Protein AF-A0A258CB83-F1 (afdb_monomer)

Secondary structure (DSSP, 8-state):
-HHHHHHHHHHHHHHHHHHHHH-GGGSS------HHHHHHHHHHHHHHHHHHTT--GGGGEEE----GGGHHHHHHHHHTTSPPPPTT-----EEEEE-TTSBHHHHHHHHHHHTT-------SEEEB--S-EEEEE-HHHHHHHHHHHHGGGSSS-------GGGT-

Nearest PDB structures (foldseek):
  1b3q-assembly1_A  TM=2.702E-01  e=8.745E+00  Thermotoga maritima

Mean predicted aligned error: 13.79 Å

Radius of gyration: 33.79 Å; Cα contacts (8 Å, |Δi|>4): 169; chains: 1; bounding box: 60×42×102 Å

Structure (mmCIF, N/CA/C/O backbone):
data_AF-A0A258CB83-F1
#
_entry.id   AF-A0A258CB83-F1
#
loop_
_atom_site.group_PDB
_atom_site.id
_atom_site.type_symbol
_atom_site.label_atom_id
_atom_site.label_alt_id
_atom_site.label_comp_id
_atom_site.label_asym_id
_atom_site.label_entity_id
_atom_site.label_seq_id
_atom_site.pdbx_PDB_ins_code
_atom_site.Cartn_x
_atom_site.Cartn_y
_atom_site.Cartn_z
_atom_site.occupancy
_atom_site.B_iso_or_equiv
_atom_site.auth_seq_id
_atom_site.auth_comp_id
_atom_site.auth_asym_id
_atom_site.auth_atom_id
_atom_site.pdbx_PDB_model_num
ATOM 1 N N . MET A 1 1 ? -46.824 24.868 84.205 1.00 59.56 1 MET A N 1
ATOM 2 C CA . MET A 1 1 ? -46.076 25.386 83.031 1.00 59.56 1 MET A CA 1
ATOM 3 C C . MET A 1 1 ? -44.977 24.447 82.521 1.00 59.56 1 MET A C 1
ATOM 5 O O . MET A 1 1 ? -44.970 24.178 81.330 1.00 59.56 1 MET A O 1
ATOM 9 N N . LYS A 1 2 ? -44.091 23.892 83.370 1.00 64.94 2 LYS A N 1
ATOM 10 C CA . LYS A 1 2 ? -42.977 23.014 82.927 1.00 64.94 2 LYS A CA 1
ATOM 11 C C . LYS A 1 2 ? -43.407 21.705 82.233 1.00 64.94 2 LYS A C 1
ATOM 13 O O . LYS A 1 2 ? -42.814 21.328 81.232 1.00 64.94 2 LYS A O 1
ATOM 18 N N . ILE A 1 3 ? -44.464 21.052 82.722 1.00 71.31 3 ILE A N 1
ATOM 19 C CA . ILE A 1 3 ? -44.957 19.771 82.172 1.00 71.31 3 ILE A CA 1
ATOM 20 C C . ILE A 1 3 ? -45.527 19.952 80.758 1.00 71.31 3 ILE A C 1
ATOM 22 O O . ILE A 1 3 ? -45.234 19.166 79.867 1.00 71.31 3 ILE A O 1
ATOM 26 N N . PHE A 1 4 ? -46.274 21.036 80.536 1.00 73.75 4 PHE A N 1
ATOM 27 C CA . PHE A 1 4 ? -46.854 21.354 79.229 1.00 73.75 4 PHE A CA 1
ATOM 28 C C . PHE A 1 4 ? -45.767 21.650 78.185 1.00 73.75 4 PHE A C 1
ATOM 30 O O . PHE A 1 4 ? -45.850 21.199 77.048 1.00 73.75 4 PHE A O 1
ATOM 37 N N . PHE A 1 5 ? -44.703 22.341 78.603 1.00 75.25 5 PHE A N 1
ATOM 38 C CA . PHE A 1 5 ? -43.550 22.626 77.751 1.00 75.25 5 PHE A CA 1
ATOM 39 C C . PHE A 1 5 ? -42.780 21.349 77.377 1.00 75.25 5 PHE A C 1
ATOM 41 O O . PHE A 1 5 ? -42.402 21.178 76.224 1.00 75.25 5 PHE A O 1
ATOM 48 N N . SER A 1 6 ? -42.613 20.415 78.322 1.00 76.81 6 SER A N 1
ATOM 49 C CA . SER A 1 6 ? -41.973 19.117 78.061 1.00 76.81 6 SER A CA 1
ATOM 50 C C . SER A 1 6 ? -42.782 18.241 77.100 1.00 76.81 6 SER A C 1
ATOM 52 O O . SER A 1 6 ? -42.200 17.541 76.276 1.00 76.81 6 SER A O 1
ATOM 54 N N . LEU A 1 7 ? -44.114 18.282 77.190 1.00 82.12 7 LEU A N 1
ATOM 55 C CA . LEU A 1 7 ? -45.008 17.531 76.305 1.00 82.12 7 LEU A CA 1
ATOM 56 C C . LEU A 1 7 ? -44.981 18.093 74.878 1.00 82.12 7 LEU A C 1
ATOM 58 O O . LEU A 1 7 ? -44.902 17.332 73.917 1.00 82.12 7 LEU A O 1
ATOM 62 N N . LEU A 1 8 ? -44.955 19.422 74.745 1.00 84.62 8 LEU A N 1
ATOM 63 C CA . LEU A 1 8 ? -44.814 20.102 73.457 1.00 84.62 8 LEU A CA 1
ATOM 64 C C . LEU A 1 8 ? -43.489 19.741 72.763 1.00 84.62 8 LEU A C 1
ATOM 66 O O . LEU A 1 8 ? -43.471 19.453 71.569 1.00 84.62 8 LEU A O 1
ATOM 70 N N . LEU A 1 9 ? -42.387 19.712 73.519 1.00 84.56 9 LEU A N 1
ATOM 71 C CA . LEU A 1 9 ? -41.052 19.388 73.007 1.00 84.56 9 LEU A CA 1
ATOM 72 C C . LEU A 1 9 ? -40.964 17.935 72.516 1.00 84.56 9 LEU A C 1
ATOM 74 O O . LEU A 1 9 ? -40.347 17.661 71.488 1.00 84.56 9 LEU A O 1
ATOM 78 N N . LEU A 1 10 ? -41.637 17.015 73.211 1.00 86.44 10 LEU A N 1
ATOM 79 C CA . LEU A 1 10 ? -41.679 15.601 72.844 1.00 86.44 10 LEU A CA 1
ATOM 80 C C . LEU A 1 10 ? -42.506 15.358 71.573 1.00 86.44 10 LEU A C 1
ATOM 82 O O . LEU A 1 10 ? -42.081 14.605 70.698 1.00 86.44 10 LEU A O 1
ATOM 86 N N . VAL A 1 11 ? -43.641 16.048 71.424 1.00 87.56 11 VAL A N 1
ATOM 87 C CA . VAL A 1 11 ? -44.440 16.011 70.186 1.00 87.56 11 VAL A CA 1
ATOM 88 C C . VAL A 1 11 ? -43.654 16.597 69.012 1.00 87.56 11 VAL A C 1
ATOM 90 O O . VAL A 1 11 ? -43.661 16.021 67.924 1.00 87.56 11 VAL A O 1
ATOM 93 N N . LEU A 1 12 ? -42.926 17.696 69.230 1.00 86.62 12 LEU A N 1
ATOM 94 C CA . LEU A 1 12 ? -42.094 18.309 68.197 1.00 86.62 12 LEU A CA 1
ATOM 95 C C . LEU A 1 12 ? -40.971 17.364 67.744 1.00 86.62 12 LEU A C 1
ATOM 97 O O . LEU A 1 12 ? -40.758 17.203 66.547 1.00 86.62 12 LEU A O 1
ATOM 101 N N . ALA A 1 13 ? -40.296 16.698 68.686 1.00 85.00 13 ALA A N 1
ATOM 102 C CA . ALA A 1 13 ? -39.232 15.742 68.388 1.00 85.00 13 ALA A CA 1
ATOM 103 C C . ALA A 1 13 ? -39.746 14.519 67.607 1.00 85.00 13 ALA A C 1
ATOM 105 O O . ALA A 1 13 ? -39.105 14.090 66.647 1.00 85.00 13 ALA A O 1
ATOM 106 N N . LEU A 1 14 ? -40.923 13.994 67.965 1.00 87.00 14 LEU A N 1
ATOM 107 C CA . LEU A 1 14 ? -41.560 12.893 67.238 1.00 87.00 14 LEU A CA 1
ATOM 108 C C . LEU A 1 14 ? -41.982 13.300 65.823 1.00 87.00 14 LEU A C 1
ATOM 110 O O . LEU A 1 14 ? -41.760 12.542 64.880 1.00 87.00 14 LEU A O 1
ATOM 114 N N . ALA A 1 15 ? -42.536 14.503 65.652 1.00 85.31 15 ALA A N 1
ATOM 115 C CA . ALA A 1 15 ? -42.899 15.026 64.337 1.00 85.31 15 ALA A CA 1
ATOM 116 C C . ALA A 1 15 ? -41.665 15.210 63.439 1.00 85.31 15 ALA A C 1
ATOM 118 O O . ALA A 1 15 ? -41.701 14.865 62.259 1.00 85.31 15 ALA A O 1
ATOM 119 N N . LEU A 1 16 ? -40.556 15.694 64.004 1.00 82.69 16 LEU A N 1
ATOM 120 C CA . LEU A 1 16 ? -39.287 15.865 63.296 1.00 82.69 16 LEU A CA 1
ATOM 121 C C . LEU A 1 16 ? -38.665 14.513 62.915 1.00 82.69 16 LEU A C 1
ATOM 123 O O . LEU A 1 16 ? -38.226 14.339 61.780 1.00 82.69 16 LEU A O 1
ATOM 127 N N . GLY A 1 17 ? -38.698 13.534 63.823 1.00 82.88 17 GLY A N 1
ATOM 128 C CA . GLY A 1 17 ? -38.251 12.166 63.548 1.00 82.88 17 GLY A CA 1
ATOM 129 C C . GLY A 1 17 ? -39.071 11.489 62.447 1.00 82.88 17 GLY A C 1
ATOM 130 O O . GLY A 1 17 ? -38.505 10.907 61.522 1.00 82.88 17 GLY A O 1
ATOM 131 N N . TYR A 1 18 ? -40.399 11.631 62.489 1.00 84.12 18 TYR A N 1
ATOM 132 C CA . TYR A 1 18 ? -41.289 11.133 61.439 1.00 84.12 18 TYR A CA 1
ATOM 133 C C . TYR A 1 18 ? -41.024 11.823 60.093 1.00 84.12 18 TYR A C 1
ATOM 135 O O . TYR A 1 18 ? -40.944 11.167 59.056 1.00 84.12 18 TYR A O 1
ATOM 143 N N . PHE A 1 19 ? -40.815 13.140 60.102 1.00 80.44 19 PHE A N 1
ATOM 144 C CA . PHE A 1 19 ? -40.511 13.910 58.898 1.00 80.44 19 PHE A CA 1
ATOM 145 C C . PHE A 1 19 ? -39.191 13.476 58.239 1.00 80.44 19 PHE A C 1
ATOM 147 O O . PHE A 1 19 ? -39.138 13.337 57.016 1.00 80.44 19 PHE A O 1
ATOM 154 N N . LEU A 1 20 ? -38.152 13.193 59.033 1.00 76.62 20 LEU A N 1
ATOM 155 C CA . LEU A 1 20 ? -36.866 12.690 58.536 1.00 76.62 20 LEU A CA 1
ATOM 156 C C . LEU A 1 20 ? -36.961 11.268 57.961 1.00 76.62 20 LEU A C 1
ATOM 158 O O . LEU A 1 20 ? -36.306 10.979 56.961 1.00 76.62 20 LEU A O 1
ATOM 162 N N . LEU A 1 21 ? -37.801 10.404 58.539 1.00 75.69 21 LEU A N 1
ATOM 163 C CA . LEU A 1 21 ? -38.053 9.050 58.027 1.00 75.69 21 LEU A CA 1
ATOM 164 C C . LEU A 1 21 ? -38.830 9.049 56.702 1.00 75.69 21 LEU A C 1
ATOM 166 O O . LEU A 1 21 ? -38.554 8.227 55.833 1.00 75.69 21 LEU A O 1
ATOM 170 N N . VAL A 1 22 ? -39.781 9.971 56.529 1.00 78.88 22 VAL A N 1
ATOM 171 C CA . VAL A 1 22 ? -40.613 10.054 55.313 1.00 78.88 22 VAL A CA 1
ATOM 172 C C . VAL A 1 22 ? -39.900 10.791 54.173 1.00 78.88 22 VAL A C 1
ATOM 174 O O . VAL A 1 22 ? -40.156 10.509 53.002 1.00 78.88 22 VAL A O 1
ATOM 177 N N . LYS A 1 23 ? -38.994 11.728 54.480 1.00 68.44 23 LYS A N 1
ATOM 178 C CA . LYS A 1 23 ? -38.239 12.503 53.479 1.00 68.44 23 LYS A CA 1
ATOM 179 C C . LYS A 1 23 ? -36.729 12.499 53.762 1.00 68.44 23 LYS A C 1
ATOM 181 O O . LYS A 1 23 ? -36.154 13.562 54.011 1.00 68.44 23 LYS A O 1
ATOM 186 N N . PRO A 1 24 ? -36.049 11.344 53.636 1.00 64.50 24 PRO A N 1
ATOM 187 C CA . PRO A 1 24 ? -34.604 11.250 53.867 1.00 64.50 24 PRO A CA 1
ATOM 188 C C . PRO A 1 24 ? -33.781 12.109 52.887 1.00 64.50 24 PRO A C 1
ATOM 190 O O . PRO A 1 24 ? -32.664 12.514 53.198 1.00 64.50 24 PRO A O 1
ATOM 193 N N . GLY A 1 25 ? -34.342 12.443 51.718 1.00 58.38 25 GLY A N 1
ATOM 194 C CA . GLY A 1 25 ? -33.692 13.268 50.694 1.00 58.38 25 GLY A CA 1
ATOM 195 C C . GLY A 1 25 ? -33.613 14.771 50.994 1.00 58.38 25 GLY A C 1
ATOM 196 O O . GLY A 1 25 ? -32.990 15.486 50.223 1.00 58.38 25 GLY A O 1
ATOM 197 N N . PHE A 1 26 ? -34.213 15.277 52.081 1.00 65.56 26 PHE A N 1
ATOM 198 C CA . PHE A 1 26 ? -34.110 16.704 52.439 1.00 65.56 26 PHE A CA 1
ATOM 199 C C . PHE A 1 26 ? -32.720 17.088 52.979 1.00 65.56 26 PHE A C 1
ATOM 201 O O . PHE A 1 26 ? -32.293 18.227 52.821 1.00 65.56 26 PHE A O 1
ATOM 208 N N . LEU A 1 27 ? -32.003 16.142 53.599 1.00 60.53 27 LEU A N 1
ATOM 209 C CA . LEU A 1 27 ? -30.660 16.377 54.152 1.00 60.53 27 LEU A CA 1
ATOM 210 C C . LEU A 1 27 ? -29.533 16.142 53.140 1.00 60.53 27 LEU A C 1
ATOM 212 O O . LEU A 1 27 ? -28.403 16.571 53.362 1.00 60.53 27 LEU A O 1
ATOM 216 N N . LEU A 1 28 ? -29.828 15.468 52.029 1.00 61.47 28 LEU A N 1
ATOM 217 C CA . LEU A 1 28 ? -28.864 15.207 50.973 1.00 61.47 28 LEU A CA 1
ATOM 218 C C . LEU A 1 28 ? -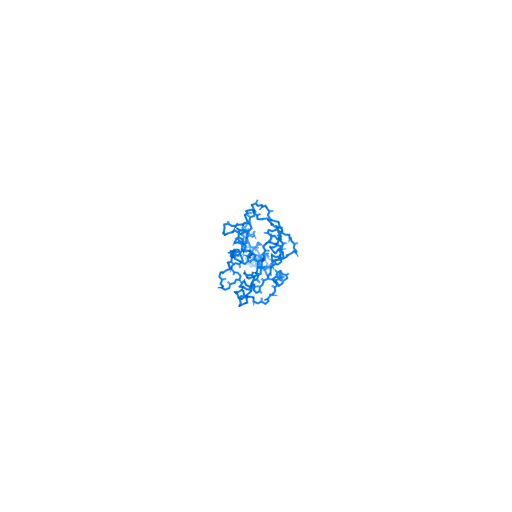29.027 16.285 49.907 1.00 61.47 28 LEU A C 1
ATOM 220 O O . LEU A 1 28 ? -29.897 16.195 49.044 1.00 61.47 28 LEU A O 1
ATOM 224 N N . ASN A 1 29 ? -28.176 17.312 49.972 1.00 54.84 29 ASN A N 1
ATOM 225 C CA . ASN A 1 29 ? -27.924 18.182 48.829 1.00 54.84 29 ASN A CA 1
ATOM 226 C C . ASN A 1 29 ? -27.536 17.277 47.658 1.00 54.84 29 ASN A C 1
ATOM 228 O O . ASN A 1 29 ? -26.435 16.729 47.626 1.00 54.84 29 ASN A O 1
ATOM 232 N N . THR A 1 30 ? -28.453 17.079 46.718 1.00 58.31 30 THR A N 1
ATOM 233 C CA . THR A 1 30 ? -28.136 16.451 45.443 1.00 58.31 30 THR A CA 1
ATOM 234 C C . THR A 1 30 ? -27.109 17.354 44.779 1.00 58.31 30 THR A C 1
ATOM 236 O O . THR A 1 30 ? -27.458 18.460 44.355 1.00 58.31 30 THR A O 1
ATOM 239 N N . GLU A 1 31 ? -25.841 16.934 44.765 1.00 59.22 31 GLU A N 1
ATOM 240 C CA . GLU A 1 31 ? -24.792 17.619 44.018 1.00 59.22 31 GLU A CA 1
ATOM 241 C C . GLU A 1 31 ? -25.335 17.918 42.625 1.00 59.22 31 GLU A C 1
ATOM 243 O O . GLU A 1 31 ? -25.764 17.028 41.887 1.00 59.22 31 GLU A O 1
ATOM 248 N N . LYS A 1 32 ? -25.401 19.209 42.307 1.00 58.62 32 LYS A N 1
ATOM 249 C CA . LYS A 1 32 ? -25.896 19.698 41.031 1.00 58.62 32 LYS A CA 1
ATOM 250 C C . LYS A 1 32 ? -24.890 19.235 39.983 1.00 58.62 32 LYS A C 1
ATOM 252 O O . LYS A 1 32 ? -23.854 19.870 39.800 1.00 58.62 32 LYS A O 1
ATOM 257 N N . SER A 1 33 ? -25.152 18.079 39.378 1.00 62.41 33 SER A N 1
ATOM 258 C CA . SER A 1 33 ? -24.221 17.467 38.439 1.00 62.41 33 SER A CA 1
ATOM 259 C C . SER A 1 33 ? -23.959 18.460 37.306 1.00 62.41 33 SER A C 1
ATOM 261 O O . SER A 1 33 ? -24.890 19.013 36.713 1.00 62.41 33 SER A O 1
ATOM 263 N N . ASN A 1 34 ? -22.684 18.783 37.089 1.00 77.75 34 ASN A N 1
ATOM 264 C CA . ASN A 1 34 ? -22.283 19.740 36.070 1.00 77.75 34 ASN A CA 1
ATOM 265 C C . ASN A 1 34 ? -22.688 19.177 34.693 1.00 77.75 34 ASN A C 1
ATOM 267 O O . ASN A 1 34 ? -22.256 18.067 34.371 1.00 77.75 34 ASN A O 1
ATOM 271 N N . PRO A 1 35 ? -23.434 19.924 33.854 1.00 80.75 35 PRO A N 1
ATOM 272 C CA . PRO A 1 35 ? -23.810 19.480 32.510 1.00 80.75 35 PRO 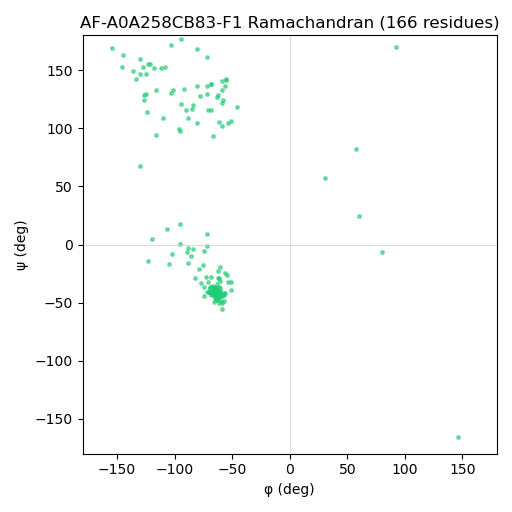A CA 1
ATOM 273 C C . PRO A 1 35 ? -22.623 18.982 31.672 1.00 80.75 35 PRO A C 1
ATOM 275 O O . PRO A 1 35 ? -22.765 18.047 30.886 1.00 80.75 35 PRO A O 1
ATOM 278 N N . ALA A 1 36 ? -21.430 19.557 31.870 1.00 76.00 36 ALA A N 1
ATOM 279 C CA . ALA A 1 36 ? -20.206 19.111 31.208 1.00 76.00 36 ALA A CA 1
ATOM 280 C C . ALA A 1 36 ? -19.723 17.736 31.709 1.00 76.00 36 ALA A C 1
ATOM 282 O O . ALA A 1 36 ? -19.324 16.893 30.907 1.00 76.00 36 ALA A O 1
ATOM 283 N N . ALA A 1 37 ? -19.794 17.483 33.021 1.00 81.00 37 ALA A N 1
ATOM 284 C CA . ALA A 1 37 ? -19.416 16.200 33.615 1.00 81.00 37 ALA A CA 1
ATOM 285 C C . ALA A 1 37 ? -20.402 15.091 33.226 1.00 81.00 37 ALA A C 1
ATOM 287 O O . ALA A 1 37 ? -19.995 13.960 32.950 1.00 81.00 37 ALA A O 1
ATOM 288 N N . GLU A 1 38 ? -21.689 15.423 33.140 1.00 83.06 38 GLU A N 1
ATOM 289 C CA . GLU A 1 38 ? -22.719 14.498 32.679 1.00 83.06 38 GLU A CA 1
ATOM 290 C C . GLU A 1 38 ? -22.556 14.178 31.185 1.00 83.06 38 GLU A C 1
ATOM 292 O O . GLU A 1 38 ? -22.593 13.009 30.799 1.00 83.06 38 GLU A O 1
ATOM 297 N N . GLY A 1 39 ? -22.276 15.184 30.349 1.00 82.12 39 GLY A N 1
ATOM 298 C CA . GLY A 1 39 ? -21.961 14.992 28.931 1.00 82.12 39 GLY A CA 1
ATOM 299 C C . GLY A 1 39 ? -20.729 14.110 28.709 1.00 82.12 39 GLY A C 1
ATOM 300 O O . GLY A 1 39 ? -20.771 13.180 27.904 1.00 82.12 39 GLY A O 1
ATOM 301 N N . PHE A 1 40 ? -19.658 14.337 29.472 1.00 83.81 40 PHE A N 1
ATOM 302 C CA . PHE A 1 40 ? -18.434 13.537 29.396 1.00 83.81 40 PHE A CA 1
ATOM 303 C C . PHE A 1 40 ? -18.645 12.098 29.883 1.00 83.81 40 PHE A C 1
ATOM 305 O O . PHE A 1 40 ? -18.188 11.151 29.244 1.00 83.81 40 PHE A O 1
ATOM 312 N N . SER A 1 41 ? -19.397 11.917 30.971 1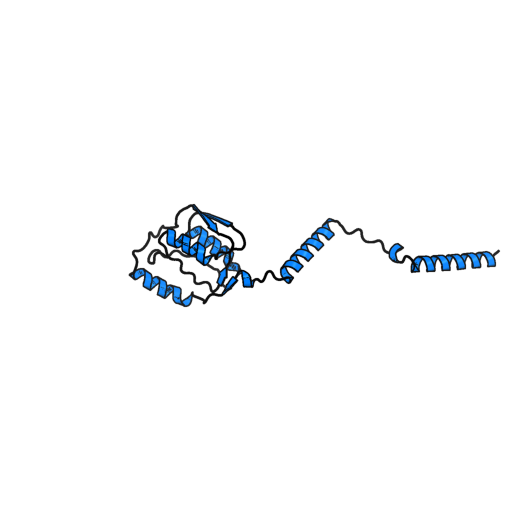.00 86.38 41 SER A N 1
ATOM 313 C CA . SER A 1 41 ? -19.735 10.591 31.502 1.00 86.38 41 SER A CA 1
ATOM 314 C C . SER A 1 41 ? -20.606 9.800 30.527 1.00 86.38 41 SER A C 1
ATOM 316 O O . SER A 1 41 ? -20.358 8.615 30.316 1.00 86.38 41 SER A O 1
ATOM 318 N N . ARG A 1 42 ? -21.578 10.457 29.876 1.00 84.38 42 ARG A N 1
ATOM 319 C CA . ARG A 1 42 ? -22.395 9.861 28.806 1.00 84.38 42 ARG A CA 1
ATOM 320 C C . ARG A 1 42 ? -21.562 9.512 27.576 1.00 84.38 42 ARG A C 1
ATOM 322 O O . ARG A 1 42 ? -21.757 8.456 26.985 1.00 84.38 42 ARG A O 1
ATOM 329 N N . PHE A 1 43 ? -20.622 10.369 27.187 1.00 84.62 43 PHE A N 1
ATOM 330 C CA . PHE A 1 43 ? -19.707 10.071 26.087 1.00 84.62 43 PHE A CA 1
ATOM 331 C C . PHE A 1 43 ? -18.853 8.834 26.396 1.00 84.62 43 PHE A C 1
ATOM 333 O O . PHE A 1 43 ? -18.820 7.901 25.595 1.00 84.62 43 PHE A O 1
ATOM 340 N N . TYR A 1 44 ? -18.221 8.783 27.573 1.00 83.00 44 TYR A N 1
ATOM 341 C CA . TYR A 1 44 ? -17.390 7.649 27.979 1.00 83.00 44 TYR A CA 1
ATOM 342 C C . TYR A 1 44 ? -18.189 6.363 28.163 1.00 83.00 44 TYR A C 1
ATOM 344 O O . TYR A 1 44 ? -17.697 5.298 27.795 1.00 83.00 44 TYR A O 1
ATOM 352 N N . SER A 1 45 ? -19.409 6.429 28.702 1.00 79.50 45 SER A N 1
ATOM 353 C CA . SER A 1 45 ? -20.267 5.251 28.827 1.00 79.50 45 SER A CA 1
ATOM 354 C C . SER A 1 45 ? -20.684 4.730 27.456 1.00 79.50 45 SER A C 1
ATOM 356 O O . SER A 1 45 ? -20.568 3.534 27.213 1.00 79.50 45 SER A O 1
ATOM 358 N N . ASN A 1 46 ? -21.059 5.606 26.523 1.00 78.50 46 ASN A N 1
ATOM 359 C CA . ASN A 1 46 ? -21.406 5.220 25.156 1.00 78.50 46 ASN A CA 1
ATOM 360 C C . ASN A 1 46 ? -20.202 4.662 24.385 1.00 78.50 46 ASN A C 1
ATOM 362 O O . ASN A 1 46 ? -20.333 3.641 23.717 1.00 78.50 46 ASN A O 1
ATOM 366 N N . PHE A 1 47 ? -19.023 5.279 24.510 1.00 78.06 47 PHE A N 1
ATOM 367 C CA . PHE A 1 47 ? -17.782 4.786 23.907 1.00 78.06 47 PHE A CA 1
ATOM 368 C C . PHE A 1 47 ? -17.359 3.437 24.498 1.00 78.06 47 PHE A C 1
ATOM 370 O O . PHE A 1 47 ? -17.041 2.498 23.775 1.00 78.06 47 PHE A O 1
ATOM 377 N N . ARG A 1 48 ? -17.393 3.297 25.826 1.00 77.69 48 ARG A N 1
ATOM 378 C CA . ARG A 1 48 ? -17.086 2.028 26.489 1.00 77.69 48 ARG A CA 1
ATOM 379 C C . ARG A 1 48 ? -18.087 0.952 26.092 1.00 77.69 48 ARG A C 1
ATOM 381 O O . ARG A 1 48 ? -17.677 -0.165 25.805 1.00 77.69 48 ARG A O 1
ATOM 388 N N . ASN A 1 49 ? -19.373 1.282 26.034 1.00 67.56 49 ASN A N 1
ATOM 389 C CA . ASN A 1 49 ? -20.412 0.350 25.620 1.00 67.56 49 ASN A CA 1
ATOM 390 C C . ASN A 1 49 ? -20.272 -0.038 24.147 1.00 67.56 49 ASN A C 1
ATOM 392 O O . ASN A 1 49 ? -20.461 -1.206 23.851 1.00 67.56 49 ASN A O 1
ATOM 396 N N . SER A 1 50 ? -19.874 0.857 23.239 1.00 62.00 50 SER A N 1
ATOM 397 C CA . SER A 1 50 ? -19.640 0.505 21.828 1.00 62.00 50 SER A CA 1
ATOM 398 C C . SER A 1 50 ? -18.389 -0.357 21.624 1.00 62.00 50 SER A C 1
ATOM 400 O O . SER A 1 50 ? -18.367 -1.230 20.756 1.00 62.00 50 SER A O 1
ATOM 402 N N . VAL A 1 51 ? -17.362 -0.169 22.459 1.00 64.06 51 VAL A N 1
ATOM 403 C CA . VAL A 1 51 ? -16.172 -1.032 22.498 1.00 64.06 51 VAL A CA 1
ATOM 404 C C . VAL A 1 51 ? -16.497 -2.405 23.103 1.00 64.06 51 VAL A C 1
ATOM 406 O O . VAL A 1 51 ? -16.035 -3.418 22.582 1.00 64.06 51 VAL A O 1
ATOM 409 N N . LEU A 1 52 ? -17.304 -2.459 24.170 1.00 59.94 52 LEU A N 1
ATOM 410 C CA . LEU A 1 52 ? -17.705 -3.698 24.853 1.00 59.94 52 LEU A CA 1
ATOM 411 C C . LEU A 1 52 ? -18.791 -4.486 24.108 1.00 59.94 52 LEU A C 1
ATOM 413 O O . LEU A 1 52 ? -18.777 -5.710 24.157 1.00 59.94 52 LEU A O 1
ATOM 417 N N . GLN A 1 53 ? -19.703 -3.809 23.403 1.00 57.56 53 GLN A N 1
ATOM 418 C CA . GLN A 1 53 ? -20.714 -4.436 22.540 1.00 57.56 53 GLN A CA 1
ATOM 419 C C . GLN A 1 53 ? -20.114 -5.023 21.265 1.00 57.56 53 GLN A C 1
ATOM 421 O O . GLN A 1 53 ? -20.849 -5.625 20.494 1.00 57.56 53 GLN A O 1
ATOM 426 N N . GLY A 1 54 ? -18.799 -4.880 21.061 1.00 48.62 54 GLY A N 1
ATOM 427 C CA . GLY A 1 54 ? -18.087 -5.568 20.004 1.00 48.62 54 GLY A CA 1
ATOM 428 C C . GLY A 1 54 ? -18.689 -5.250 18.645 1.00 48.62 54 GLY A C 1
ATOM 429 O O . GLY A 1 54 ? -19.393 -6.066 18.061 1.00 48.62 54 GLY A O 1
ATOM 430 N N . THR A 1 55 ? -18.314 -4.112 18.055 1.00 50.88 55 THR A N 1
ATOM 431 C CA . THR A 1 55 ? -18.102 -4.201 16.606 1.00 50.88 55 THR A CA 1
ATOM 432 C C . THR A 1 55 ? -17.025 -5.267 16.446 1.00 50.88 55 THR A C 1
ATOM 434 O O . THR A 1 55 ? -15.874 -5.047 16.826 1.00 50.88 55 THR A O 1
ATOM 437 N N . ASN A 1 56 ? -17.435 -6.479 16.073 1.00 53.34 56 ASN A N 1
ATOM 438 C CA . ASN A 1 56 ? -16.563 -7.636 15.985 1.00 53.34 56 ASN A CA 1
ATOM 439 C C . ASN A 1 56 ? -15.352 -7.226 15.145 1.00 53.34 56 ASN A C 1
ATOM 441 O O . ASN A 1 56 ? -15.458 -7.022 13.937 1.00 53.34 56 ASN A O 1
ATOM 445 N N . ARG A 1 57 ? -14.189 -7.035 15.785 1.00 52.00 57 ARG A N 1
ATOM 446 C CA . ARG A 1 57 ? -12.950 -6.684 15.073 1.00 52.00 57 ARG A CA 1
ATOM 447 C C . ARG A 1 57 ? -12.654 -7.703 13.966 1.00 52.00 57 ARG A C 1
ATOM 449 O O . ARG A 1 57 ? -12.026 -7.336 12.981 1.00 52.00 57 ARG A O 1
ATOM 456 N N . SER A 1 58 ? -13.136 -8.939 14.118 1.00 59.47 58 SER A N 1
ATOM 457 C CA . SER A 1 58 ? -13.059 -10.012 13.126 1.00 59.47 58 SER A CA 1
ATOM 458 C C . SER A 1 58 ? -13.787 -9.717 11.818 1.00 59.47 58 SER A C 1
ATOM 460 O O . SER A 1 58 ? -13.360 -10.218 10.787 1.00 59.47 58 SER A O 1
ATOM 462 N N . ASP A 1 59 ? -14.843 -8.904 11.818 1.00 75.94 59 ASP A N 1
ATOM 463 C CA . ASP A 1 59 ? -15.695 -8.754 10.629 1.00 75.94 59 ASP A CA 1
ATOM 464 C C . ASP A 1 59 ? -15.022 -7.896 9.547 1.00 75.94 59 ASP A C 1
ATOM 466 O O . ASP A 1 59 ? -15.401 -7.944 8.379 1.00 75.94 59 ASP A O 1
ATOM 470 N N . PHE A 1 60 ? -13.993 -7.129 9.926 1.00 86.62 60 PHE A N 1
ATOM 471 C CA . PHE A 1 60 ? -13.273 -6.219 9.031 1.00 86.62 60 PHE A CA 1
ATOM 472 C C . PHE A 1 60 ? -11.785 -6.541 8.889 1.00 86.62 60 PHE A C 1
ATOM 474 O O . PHE A 1 60 ? -11.061 -5.789 8.238 1.00 86.62 60 PHE A O 1
ATOM 481 N N . VAL A 1 61 ? -11.321 -7.634 9.496 1.00 92.88 61 VAL A N 1
ATOM 482 C CA . VAL A 1 61 ? -9.934 -8.094 9.409 1.00 92.88 61 VAL A CA 1
ATOM 483 C C . VAL A 1 61 ? -9.943 -9.521 8.889 1.00 92.88 61 VAL A C 1
ATOM 485 O O . VAL A 1 61 ? -10.402 -10.441 9.562 1.00 92.88 61 VAL A O 1
ATOM 488 N N . ILE A 1 62 ? -9.407 -9.706 7.691 1.00 90.00 62 ILE A N 1
ATOM 489 C CA . ILE A 1 62 ? -9.299 -11.004 7.035 1.00 90.00 62 ILE A CA 1
ATOM 490 C C . ILE A 1 62 ? -7.917 -11.566 7.345 1.00 90.00 62 ILE A C 1
ATOM 492 O O . ILE A 1 62 ? -6.907 -10.956 7.002 1.00 90.00 62 ILE A O 1
ATOM 496 N N . SER A 1 63 ? -7.860 -12.734 7.979 1.00 92.44 63 SER A N 1
ATOM 497 C CA . SER A 1 63 ? -6.601 -13.451 8.203 1.00 92.44 63 SER A CA 1
ATOM 498 C C . SER A 1 63 ? -6.087 -14.045 6.894 1.00 92.44 63 SER A C 1
ATOM 500 O O . SER A 1 63 ? -6.817 -14.748 6.195 1.00 92.44 63 SER A O 1
ATOM 502 N N . LEU A 1 64 ? -4.820 -13.791 6.585 1.00 91.06 64 LEU A N 1
ATOM 503 C CA . LEU A 1 64 ? -4.122 -14.318 5.418 1.00 91.06 64 LEU A CA 1
ATOM 504 C C . LEU A 1 64 ? -2.887 -15.120 5.858 1.00 91.06 64 LEU A C 1
ATOM 506 O O . LEU A 1 64 ? -2.332 -14.863 6.928 1.00 91.06 64 LEU A O 1
ATOM 510 N N . PRO A 1 65 ? -2.415 -16.074 5.040 1.00 89.31 65 PRO A N 1
ATOM 511 C CA . PRO A 1 65 ? -1.092 -16.654 5.229 1.00 89.31 65 PRO A CA 1
ATOM 512 C C . PRO A 1 65 ? -0.013 -15.568 5.163 1.00 89.31 65 PRO A C 1
ATOM 514 O O . PRO A 1 65 ? -0.094 -14.665 4.329 1.00 89.31 65 PRO A O 1
ATOM 517 N N . ASP A 1 66 ? 1.003 -15.670 6.018 1.00 89.75 66 ASP A N 1
ATOM 518 C CA . ASP A 1 66 ? 2.175 -14.797 5.946 1.00 89.75 66 ASP A CA 1
ATOM 519 C C . ASP A 1 66 ? 2.976 -15.111 4.673 1.00 89.75 66 ASP A C 1
ATOM 521 O O . ASP A 1 66 ? 3.483 -16.220 4.496 1.00 89.75 66 ASP A O 1
ATOM 525 N N . GLY A 1 67 ? 3.053 -14.134 3.767 1.00 87.12 67 GLY A N 1
ATOM 526 C CA . GLY A 1 67 ? 3.739 -14.264 2.482 1.00 87.12 67 GLY A CA 1
ATOM 527 C C . GLY A 1 67 ? 5.180 -13.754 2.491 1.00 87.12 67 GLY A C 1
ATOM 528 O O . GLY A 1 67 ? 5.830 -13.775 1.447 1.00 87.12 67 GLY A O 1
ATOM 529 N N . SER A 1 68 ? 5.683 -13.262 3.626 1.00 87.94 68 SER A N 1
ATOM 530 C CA . SER A 1 68 ? 6.987 -12.587 3.711 1.00 87.94 68 SER A CA 1
ATOM 531 C C . SER A 1 68 ? 8.164 -13.474 3.291 1.00 87.94 68 SER A C 1
ATOM 533 O O . SER A 1 68 ? 9.069 -13.000 2.603 1.00 87.94 68 SER A O 1
ATOM 535 N N . VAL A 1 69 ? 8.125 -14.768 3.626 1.00 90.44 69 VAL A N 1
ATOM 536 C CA . VAL A 1 69 ? 9.182 -15.745 3.297 1.00 90.44 69 VAL A CA 1
ATOM 537 C C . VAL A 1 69 ? 9.345 -15.927 1.783 1.00 90.44 69 VAL A C 1
ATOM 539 O O . VAL A 1 69 ? 10.463 -16.038 1.281 1.00 90.44 69 VAL A O 1
ATOM 542 N N . GLU A 1 70 ? 8.240 -15.906 1.037 1.00 91.38 70 GLU A N 1
ATOM 543 C CA . GLU A 1 70 ? 8.224 -16.192 -0.402 1.00 91.38 70 GLU A CA 1
ATOM 544 C C . GLU A 1 70 ? 8.450 -14.955 -1.283 1.00 91.38 70 GLU A C 1
ATOM 546 O O . GLU A 1 70 ? 8.607 -15.088 -2.500 1.00 91.38 70 GLU A O 1
ATOM 551 N N . LEU A 1 71 ? 8.512 -13.754 -0.697 1.00 94.19 71 LEU A N 1
ATOM 552 C CA . LEU A 1 71 ? 8.603 -12.500 -1.446 1.00 94.19 71 LEU A CA 1
ATOM 553 C C . LEU A 1 71 ? 9.841 -12.444 -2.348 1.00 94.19 71 LEU A C 1
ATOM 555 O O . LEU A 1 71 ? 9.726 -12.242 -3.555 1.00 94.19 71 LEU A O 1
ATOM 559 N N . ILE A 1 72 ? 11.035 -12.639 -1.782 1.00 95.50 72 ILE A N 1
ATOM 560 C CA . ILE A 1 72 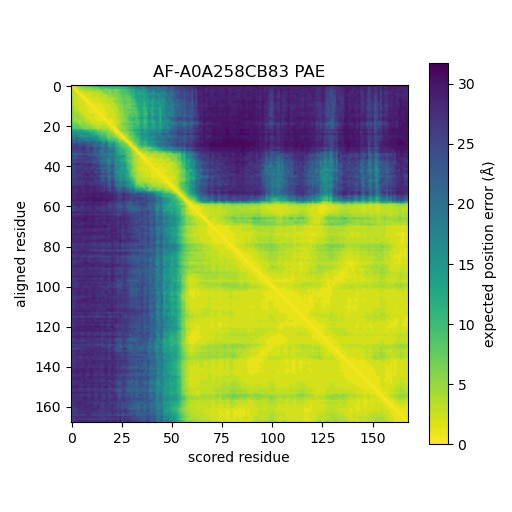? 12.293 -12.507 -2.532 1.00 95.50 72 ILE A CA 1
ATOM 561 C C . ILE A 1 72 ? 12.393 -13.542 -3.670 1.00 95.50 72 ILE A C 1
ATOM 563 O O . ILE A 1 72 ? 12.711 -13.147 -4.798 1.00 95.50 72 ILE A O 1
ATOM 567 N N . PRO A 1 73 ? 12.091 -14.840 -3.449 1.00 96.12 73 PRO A N 1
ATOM 568 C CA . PRO A 1 73 ? 12.008 -15.809 -4.539 1.00 96.12 73 PRO A CA 1
ATOM 569 C C . PRO A 1 73 ? 11.005 -15.422 -5.633 1.00 96.12 73 PRO A C 1
ATOM 571 O O . PRO A 1 73 ? 11.309 -15.588 -6.815 1.00 96.12 73 PRO A O 1
ATOM 574 N N . GLN A 1 74 ? 9.824 -14.909 -5.268 1.00 95.69 74 GLN A N 1
ATOM 575 C CA . GLN A 1 74 ? 8.806 -14.484 -6.233 1.00 95.69 74 GLN A CA 1
ATOM 576 C C . GLN A 1 74 ? 9.269 -13.294 -7.079 1.00 95.69 74 GLN A C 1
ATOM 578 O O . GLN A 1 74 ? 9.144 -13.344 -8.303 1.00 95.69 74 GLN A O 1
ATOM 583 N N . LEU A 1 75 ? 9.863 -12.273 -6.454 1.00 96.62 75 LEU A N 1
ATOM 584 C CA . LEU A 1 75 ? 10.409 -11.114 -7.160 1.00 96.62 75 LEU A CA 1
ATOM 585 C C . LEU A 1 75 ? 11.492 -11.543 -8.154 1.00 96.62 75 LEU A C 1
ATOM 587 O O . LEU A 1 75 ? 11.389 -11.220 -9.333 1.00 96.62 75 LEU A O 1
ATOM 591 N N . ARG A 1 76 ? 12.460 -12.366 -7.727 1.00 96.62 76 ARG A N 1
ATOM 592 C CA . ARG A 1 76 ? 13.545 -12.856 -8.596 1.00 96.62 76 ARG A CA 1
ATOM 593 C C . ARG A 1 76 ? 13.034 -13.669 -9.788 1.00 96.62 76 ARG A C 1
ATOM 595 O O . ARG A 1 76 ? 13.551 -13.532 -10.892 1.00 96.62 76 ARG A O 1
ATOM 602 N N . ARG A 1 77 ? 12.012 -14.511 -9.590 1.00 96.56 77 ARG A N 1
ATOM 603 C CA . ARG A 1 77 ? 11.363 -15.230 -10.702 1.00 96.56 77 ARG A CA 1
ATOM 604 C C . ARG A 1 77 ? 10.696 -14.273 -11.686 1.00 96.56 77 ARG A C 1
ATOM 606 O O . ARG A 1 77 ? 10.687 -14.553 -12.878 1.00 96.56 77 ARG A O 1
ATOM 613 N N . ARG A 1 78 ? 10.156 -13.154 -11.205 1.00 95.81 78 ARG A N 1
ATOM 614 C CA . ARG A 1 78 ? 9.527 -12.152 -12.064 1.00 95.81 78 ARG A CA 1
ATOM 615 C C . ARG A 1 78 ? 10.558 -11.334 -12.838 1.00 95.81 78 ARG A C 1
ATOM 617 O O . ARG A 1 78 ? 10.321 -11.072 -14.008 1.00 95.81 78 ARG A O 1
ATOM 624 N N . GLU A 1 79 ? 11.709 -11.009 -12.244 1.00 96.62 79 GLU A N 1
ATOM 625 C CA . GLU A 1 79 ? 12.803 -10.275 -12.913 1.00 96.62 79 GLU A CA 1
ATOM 626 C C . GLU A 1 79 ? 13.260 -10.923 -14.230 1.00 96.62 79 GLU A C 1
ATOM 628 O O . GLU A 1 79 ? 13.650 -10.218 -15.152 1.00 96.62 79 GLU A O 1
ATOM 633 N N . VAL A 1 80 ? 13.199 -12.255 -14.342 1.00 96.56 80 VAL A N 1
ATOM 634 C CA . VAL A 1 80 ? 13.575 -12.973 -15.577 1.00 96.56 80 VAL A CA 1
ATOM 635 C C . VAL A 1 80 ? 12.434 -13.086 -16.596 1.00 96.56 80 VAL A C 1
ATOM 637 O O . VAL A 1 80 ? 12.660 -13.529 -17.717 1.00 96.56 80 VAL A O 1
ATOM 640 N N . GLN A 1 81 ? 11.208 -12.722 -16.213 1.00 95.62 81 GLN A N 1
ATOM 641 C CA . GLN A 1 81 ? 9.999 -12.843 -17.037 1.00 95.62 81 GLN A CA 1
ATOM 642 C C . GLN A 1 81 ? 9.514 -11.504 -17.597 1.00 95.62 81 GLN A C 1
ATOM 644 O O . GLN A 1 81 ? 8.690 -11.497 -18.511 1.00 95.62 81 GLN A O 1
ATOM 649 N N . VAL A 1 82 ? 9.975 -10.379 -17.046 1.00 95.81 82 VAL A N 1
ATOM 650 C CA . VAL A 1 82 ? 9.499 -9.045 -17.424 1.00 95.81 82 VAL A CA 1
ATOM 651 C C . VAL A 1 82 ? 10.645 -8.118 -17.784 1.00 95.81 82 VAL A C 1
ATOM 653 O O . VAL A 1 82 ? 11.748 -8.225 -17.256 1.00 95.81 82 VAL A O 1
ATOM 656 N N . ASN A 1 83 ? 10.351 -7.148 -18.644 1.00 96.00 83 ASN A N 1
ATOM 657 C CA . ASN A 1 83 ? 11.250 -6.021 -18.842 1.00 96.00 83 ASN A CA 1
ATOM 658 C C . ASN A 1 83 ? 11.207 -5.116 -17.599 1.00 96.00 83 ASN A C 1
ATOM 660 O O . ASN A 1 83 ? 10.110 -4.843 -17.102 1.00 96.00 83 ASN A O 1
ATOM 664 N N . PRO A 1 84 ? 12.355 -4.630 -17.099 1.00 96.25 84 PRO A N 1
ATOM 665 C CA . PRO A 1 84 ? 12.384 -3.676 -15.997 1.00 96.25 84 PRO A CA 1
ATOM 666 C C . PRO A 1 84 ? 11.554 -2.420 -16.294 1.00 96.25 84 PRO A C 1
ATOM 668 O O . PRO A 1 84 ? 11.563 -1.912 -17.415 1.00 96.25 84 PRO A O 1
ATOM 671 N N . ALA A 1 85 ? 10.855 -1.910 -15.283 1.00 95.94 85 ALA A N 1
ATOM 672 C CA . ALA A 1 85 ? 10.211 -0.601 -15.336 1.00 95.94 85 ALA A CA 1
ATOM 673 C C . ALA A 1 85 ? 11.227 0.526 -15.072 1.00 95.94 85 ALA A C 1
ATOM 675 O O . ALA A 1 85 ? 12.359 0.283 -14.645 1.00 95.94 85 ALA A O 1
ATOM 676 N N . ASP A 1 86 ? 10.807 1.766 -15.326 1.00 96.50 86 ASP A N 1
ATOM 677 C CA . ASP A 1 86 ? 11.605 2.962 -15.056 1.00 96.50 86 ASP A CA 1
ATOM 678 C C . ASP A 1 86 ? 11.962 3.047 -13.557 1.00 96.50 86 ASP A C 1
ATOM 680 O O . ASP A 1 86 ? 11.054 3.091 -12.722 1.00 96.50 86 ASP A O 1
ATOM 684 N N 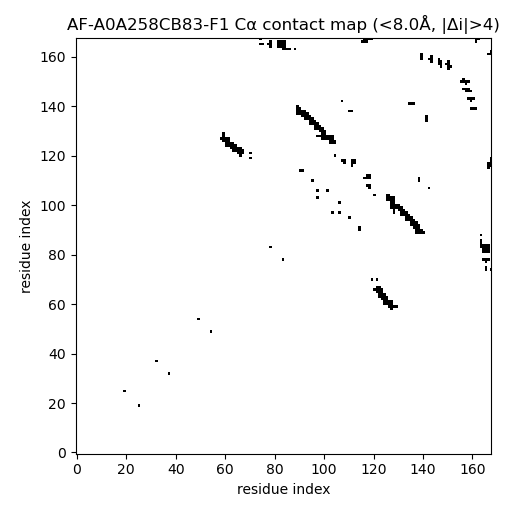. PRO A 1 87 ? 13.251 3.097 -13.173 1.00 96.25 87 PRO A N 1
ATOM 685 C CA . PRO A 1 87 ? 13.660 3.258 -11.779 1.00 96.25 87 PRO A CA 1
ATOM 686 C C . PRO A 1 87 ? 13.085 4.498 -11.080 1.00 96.25 87 PRO A C 1
ATOM 688 O O . PRO A 1 87 ? 12.974 4.502 -9.855 1.00 96.25 87 PRO A O 1
ATOM 691 N N . ALA A 1 88 ? 12.726 5.540 -11.834 1.00 96.25 88 ALA A N 1
ATOM 692 C CA . ALA A 1 88 ? 12.128 6.764 -11.313 1.00 96.25 88 ALA A CA 1
ATOM 693 C C . ALA A 1 88 ? 10.593 6.711 -11.209 1.00 96.25 88 ALA A C 1
ATOM 695 O O . ALA A 1 88 ? 9.993 7.666 -10.713 1.00 96.25 88 ALA A O 1
ATOM 696 N N . TRP A 1 89 ? 9.951 5.617 -11.636 1.00 96.69 89 TRP A N 1
ATOM 697 C CA . TRP A 1 89 ? 8.499 5.474 -11.575 1.00 96.69 89 TRP A CA 1
ATOM 698 C C . TRP A 1 89 ? 7.976 5.609 -10.137 1.00 96.69 89 TRP A C 1
ATOM 700 O O . TRP A 1 89 ? 8.496 5.016 -9.190 1.00 96.69 89 TRP A O 1
ATOM 710 N N . ARG A 1 90 ? 6.919 6.408 -9.986 1.00 96.31 90 ARG A N 1
ATOM 711 C CA . ARG A 1 90 ? 6.151 6.577 -8.738 1.00 96.31 90 ARG A CA 1
ATOM 712 C C . ARG A 1 90 ? 4.666 6.265 -8.918 1.00 96.31 90 ARG A C 1
ATOM 714 O O . ARG A 1 90 ? 3.944 6.094 -7.938 1.00 96.31 90 ARG A O 1
ATOM 721 N N . GLY A 1 91 ? 4.242 6.185 -10.172 1.00 96.50 91 GLY A N 1
ATOM 722 C CA . GLY A 1 91 ? 2.863 6.069 -10.593 1.00 96.50 91 GLY A CA 1
ATOM 723 C C . GLY A 1 91 ? 2.178 7.400 -10.874 1.00 96.50 91 GLY A C 1
ATOM 724 O O . GLY A 1 91 ? 2.724 8.472 -10.605 1.00 96.50 91 GLY A O 1
ATOM 725 N N . GLU A 1 92 ? 0.984 7.326 -11.450 1.00 96.25 92 GLU A N 1
ATOM 726 C CA . GLU A 1 92 ? 0.229 8.503 -11.884 1.00 96.25 92 GLU A CA 1
ATOM 727 C C . GLU A 1 92 ? -0.256 9.334 -10.686 1.00 96.25 92 GLU A C 1
ATOM 729 O O . GLU A 1 92 ? -0.734 8.792 -9.685 1.00 96.25 92 GLU A O 1
ATOM 734 N N . ILE A 1 93 ? -0.168 10.663 -10.784 1.00 97.31 93 ILE A N 1
ATOM 735 C CA . ILE A 1 93 ? -0.714 11.563 -9.764 1.00 97.31 93 ILE A CA 1
ATOM 736 C C . ILE A 1 93 ? -2.216 11.706 -9.998 1.00 97.31 93 ILE A C 1
ATOM 738 O O . ILE A 1 93 ? -2.652 12.401 -10.914 1.00 97.31 93 ILE A O 1
ATOM 742 N N . THR A 1 94 ? -3.016 11.051 -9.162 1.00 96.88 94 THR A N 1
ATOM 743 C CA . THR A 1 94 ? -4.475 11.058 -9.291 1.00 96.88 94 THR A CA 1
ATOM 744 C C . THR A 1 94 ? -5.162 10.811 -7.951 1.00 96.88 94 THR A C 1
ATOM 746 O O . THR A 1 94 ? -4.533 10.433 -6.958 1.00 96.88 94 THR A O 1
ATOM 749 N N . ARG A 1 95 ? -6.481 11.017 -7.925 1.00 96.62 95 ARG A N 1
ATOM 750 C CA . ARG A 1 95 ? -7.326 10.677 -6.779 1.00 96.62 95 ARG A CA 1
ATOM 751 C C . ARG A 1 95 ? -7.748 9.216 -6.854 1.00 96.62 95 ARG A C 1
ATOM 753 O O . ARG A 1 95 ? -8.484 8.830 -7.762 1.00 96.62 95 ARG A O 1
ATOM 760 N N . ARG A 1 96 ? -7.321 8.413 -5.879 1.00 96.00 96 ARG A N 1
ATOM 761 C CA . ARG A 1 96 ? -7.683 6.991 -5.760 1.00 96.00 96 ARG A CA 1
ATOM 762 C C . ARG A 1 96 ? -8.774 6.823 -4.716 1.00 96.00 96 ARG A C 1
ATOM 764 O O . ARG A 1 96 ? -8.693 7.390 -3.634 1.00 96.00 96 ARG A O 1
ATOM 771 N N . ARG A 1 97 ? -9.810 6.063 -5.066 1.00 96.50 97 ARG A N 1
ATOM 772 C CA . ARG A 1 97 ? -11.077 5.947 -4.335 1.00 96.50 97 ARG A CA 1
ATOM 773 C C . ARG A 1 97 ? -11.233 4.586 -3.683 1.00 96.50 97 ARG A C 1
ATOM 775 O O . ARG A 1 97 ? -11.558 3.601 -4.348 1.00 96.50 97 ARG A O 1
ATOM 782 N N . PHE A 1 98 ? -11.132 4.550 -2.369 1.00 96.38 98 PHE A N 1
ATOM 783 C CA . PHE A 1 98 ? -11.288 3.325 -1.612 1.00 96.38 98 PHE A CA 1
ATOM 784 C C . PHE A 1 98 ? -12.750 3.121 -1.207 1.00 96.38 98 PHE A C 1
ATOM 786 O O . PHE A 1 98 ? -13.323 3.937 -0.491 1.00 96.38 98 PHE A O 1
ATOM 793 N N . GLN A 1 99 ? -13.384 2.066 -1.722 1.00 93.75 99 GLN A N 1
ATOM 794 C CA . GLN A 1 99 ? -14.824 1.823 -1.612 1.00 93.75 99 GLN A CA 1
ATOM 795 C C . GLN A 1 99 ? -15.148 0.976 -0.382 1.00 93.75 99 GLN A C 1
ATOM 797 O O . GLN A 1 99 ? -14.536 -0.071 -0.158 1.00 93.75 99 GLN A O 1
ATOM 802 N N . SER A 1 100 ? -16.167 1.386 0.376 1.00 92.12 100 SER A N 1
ATOM 803 C CA . SER A 1 100 ? -16.670 0.603 1.508 1.00 92.12 100 SER A CA 1
ATOM 804 C C . SER A 1 100 ? -17.070 -0.815 1.097 1.00 92.12 100 SER A C 1
ATOM 806 O O . SER A 1 100 ? -17.645 -1.025 0.031 1.00 92.12 100 SER A O 1
ATOM 808 N N . GLY A 1 101 ? -16.801 -1.789 1.966 1.00 87.19 101 GLY A N 1
ATOM 809 C CA . GLY A 1 101 ? -17.147 -3.198 1.752 1.00 87.19 101 GLY A CA 1
ATOM 810 C C . GLY A 1 101 ? -16.179 -3.968 0.848 1.00 87.19 101 GLY A C 1
ATOM 811 O O . GLY A 1 101 ? -16.292 -5.186 0.749 1.00 87.19 101 GLY A O 1
ATOM 812 N N . THR A 1 102 ? -15.205 -3.295 0.229 1.00 92.44 102 THR A N 1
ATOM 813 C CA . THR A 1 102 ? -14.076 -3.944 -0.460 1.00 92.44 102 THR A CA 1
ATOM 814 C C . THR A 1 102 ? -12.866 -4.063 0.469 1.00 92.44 102 THR A C 1
ATOM 816 O O . THR A 1 102 ? -12.921 -3.608 1.613 1.00 92.44 102 THR A O 1
ATOM 819 N N . THR A 1 103 ? -11.775 -4.689 0.014 1.00 95.56 103 THR A N 1
ATOM 820 C CA . THR A 1 103 ? -10.543 -4.808 0.809 1.00 95.56 103 THR A CA 1
ATOM 821 C C . THR A 1 103 ? -9.420 -3.926 0.281 1.00 95.56 103 THR A C 1
ATOM 823 O O . THR A 1 103 ? -9.350 -3.642 -0.921 1.00 95.56 103 THR A O 1
ATOM 826 N N . LEU A 1 104 ? -8.512 -3.521 1.175 1.00 96.31 104 LEU A N 1
ATOM 827 C CA . LEU A 1 104 ? -7.333 -2.733 0.807 1.00 96.31 104 LEU A CA 1
ATOM 828 C C . LEU A 1 104 ? -6.489 -3.462 -0.238 1.00 96.31 104 LEU A C 1
ATOM 830 O O . LEU A 1 104 ? -6.157 -2.873 -1.268 1.00 96.31 104 LEU A O 1
ATOM 834 N N . LYS A 1 105 ? -6.191 -4.751 -0.020 1.00 95.75 105 LYS A N 1
ATOM 835 C CA . LYS A 1 105 ? -5.416 -5.557 -0.974 1.00 95.75 105 LYS A CA 1
ATOM 836 C C . LYS A 1 105 ? -6.071 -5.596 -2.354 1.00 95.75 105 LYS A C 1
ATOM 838 O O . LYS A 1 105 ? -5.368 -5.481 -3.356 1.00 95.75 105 LYS A O 1
ATOM 843 N N . ALA A 1 106 ? -7.392 -5.766 -2.420 1.00 96.06 106 ALA A N 1
ATOM 844 C CA . ALA A 1 106 ? -8.110 -5.869 -3.686 1.00 96.06 106 ALA A CA 1
ATOM 845 C C . ALA A 1 106 ? -8.053 -4.558 -4.481 1.00 96.06 106 ALA A C 1
ATOM 847 O O . ALA A 1 106 ? -7.681 -4.570 -5.654 1.00 96.06 106 ALA A O 1
ATOM 848 N N . GLN A 1 107 ? -8.370 -3.425 -3.850 1.00 96.81 107 GLN A N 1
ATOM 849 C CA . GLN A 1 107 ? -8.366 -2.137 -4.547 1.00 96.81 107 GLN A CA 1
ATOM 850 C C . GLN A 1 107 ? -6.960 -1.656 -4.898 1.00 96.81 107 GLN A C 1
ATOM 852 O O . GLN A 1 107 ? -6.743 -1.174 -6.007 1.00 96.81 107 GLN A O 1
ATOM 857 N N . LEU A 1 108 ? -5.982 -1.843 -4.006 1.00 96.81 108 LEU A N 1
ATOM 858 C CA . LEU A 1 108 ? -4.583 -1.570 -4.336 1.00 96.81 108 LEU A CA 1
ATOM 859 C C . LEU A 1 108 ? -4.112 -2.442 -5.497 1.00 96.81 108 LEU A C 1
ATOM 861 O O . LEU A 1 108 ? -3.470 -1.935 -6.409 1.00 96.81 108 LEU A O 1
ATOM 865 N N . GLY A 1 109 ? -4.474 -3.727 -5.503 1.00 96.75 109 GLY A N 1
ATOM 866 C CA . GLY A 1 109 ? -4.179 -4.628 -6.612 1.00 96.75 109 GLY A CA 1
ATOM 867 C C . GLY A 1 109 ? -4.729 -4.114 -7.943 1.00 96.75 109 GLY A C 1
ATOM 868 O O . GLY A 1 109 ? -4.013 -4.146 -8.938 1.00 96.75 109 GLY A O 1
ATOM 869 N N . GLN A 1 110 ? -5.951 -3.573 -7.955 1.00 96.69 110 GLN A N 1
ATOM 870 C CA . GLN A 1 110 ? -6.540 -2.959 -9.150 1.00 96.69 110 GLN A CA 1
ATOM 871 C C . GLN A 1 110 ? -5.758 -1.726 -9.615 1.00 96.69 110 GLN A C 1
ATOM 873 O O . GLN A 1 110 ? -5.432 -1.638 -10.795 1.00 96.69 110 GLN A O 1
ATOM 878 N N . TYR A 1 111 ? -5.417 -0.803 -8.712 1.00 97.06 111 TYR A N 1
ATOM 879 C CA . TYR A 1 111 ? -4.645 0.393 -9.074 1.00 97.06 111 TYR A CA 1
ATOM 880 C C . TYR A 1 111 ? -3.250 0.052 -9.593 1.00 97.06 111 TYR A C 1
ATOM 882 O O . TYR A 1 111 ? -2.799 0.609 -10.586 1.00 97.06 111 TYR A O 1
ATOM 890 N N . VAL A 1 112 ? -2.588 -0.911 -8.958 1.00 96.69 112 VAL A N 1
ATOM 891 C CA . VAL A 1 112 ? -1.272 -1.393 -9.376 1.00 96.69 112 VAL A CA 1
ATOM 892 C C . VAL A 1 112 ? -1.346 -2.048 -10.759 1.00 96.69 112 VAL A C 1
ATOM 894 O O . VAL A 1 112 ? -0.516 -1.760 -11.616 1.00 96.69 112 VAL A O 1
ATOM 897 N N . GLN A 1 113 ? -2.377 -2.852 -11.029 1.00 95.75 113 GLN A N 1
ATOM 898 C CA . GLN A 1 113 ? -2.589 -3.455 -12.350 1.00 95.75 113 GLN A CA 1
ATOM 899 C C . GLN A 1 113 ? -2.902 -2.429 -13.445 1.00 95.75 113 GLN A C 1
ATOM 901 O O . GLN A 1 113 ? -2.447 -2.604 -14.573 1.00 95.75 113 GLN A O 1
ATOM 906 N N . GLN A 1 114 ? -3.656 -1.370 -13.133 1.00 96.50 114 GLN A N 1
ATOM 907 C CA . GLN A 1 114 ? -3.954 -0.283 -14.077 1.00 96.50 114 GLN A CA 1
ATOM 908 C C . GLN A 1 114 ? -2.690 0.441 -14.550 1.00 96.50 114 GLN A C 1
ATOM 910 O O . GLN A 1 114 ? -2.644 0.911 -15.680 1.00 96.50 114 GLN A O 1
ATOM 915 N N . GLU A 1 115 ? -1.657 0.471 -13.712 1.00 96.06 115 GLU A N 1
ATOM 916 C CA . GLU A 1 115 ? -0.346 1.037 -14.039 1.00 96.06 115 GLU A CA 1
ATOM 917 C C . GLU A 1 115 ? 0.651 -0.031 -14.530 1.00 96.06 115 GLU A C 1
ATOM 919 O O . GLU A 1 115 ? 1.858 0.194 -14.556 1.00 96.06 115 GLU A O 1
ATOM 924 N N . GLU A 1 116 ? 0.141 -1.202 -14.936 1.00 95.00 116 GLU A N 1
ATOM 925 C CA . GLU A 1 116 ? 0.884 -2.357 -15.458 1.00 95.00 116 GLU A CA 1
ATOM 926 C C . GLU A 1 116 ? 1.923 -2.959 -14.494 1.00 95.00 116 GLU A C 1
ATOM 928 O O . GLU A 1 116 ? 2.891 -3.623 -14.894 1.00 95.00 116 GLU A O 1
ATOM 933 N N . MET A 1 117 ? 1.714 -2.746 -13.205 1.00 96.12 117 MET A N 1
ATOM 934 C CA . MET A 1 117 ? 2.551 -3.238 -12.122 1.00 96.12 117 MET A CA 1
ATOM 935 C C . MET A 1 117 ? 1.882 -4.439 -11.436 1.00 96.12 117 MET A C 1
ATOM 937 O O . MET A 1 117 ? 0.728 -4.780 -11.712 1.00 96.12 117 MET A O 1
ATOM 941 N N . VAL A 1 118 ? 2.595 -5.119 -10.533 1.00 95.94 118 VAL A N 1
ATOM 942 C CA . VAL A 1 118 ? 2.032 -6.226 -9.737 1.00 95.94 118 VAL A CA 1
ATOM 943 C C . VAL A 1 118 ? 2.245 -6.014 -8.246 1.00 95.94 118 VAL A C 1
ATOM 945 O O . VAL A 1 118 ? 3.365 -5.845 -7.790 1.00 95.94 118 VAL A O 1
ATOM 948 N N . LEU A 1 119 ? 1.163 -6.119 -7.473 1.00 96.69 119 LEU A N 1
ATOM 949 C CA . LEU A 1 119 ? 1.205 -5.995 -6.021 1.00 96.69 119 LEU A CA 1
ATOM 950 C C . LEU A 1 119 ? 1.589 -7.327 -5.364 1.00 96.69 119 LEU A C 1
ATOM 952 O O . LEU A 1 119 ? 0.834 -8.299 -5.440 1.00 96.69 119 LEU A O 1
ATOM 956 N N . PHE A 1 120 ? 2.698 -7.343 -4.625 1.00 96.19 120 PHE A N 1
ATOM 957 C CA . PHE A 1 120 ? 3.023 -8.430 -3.698 1.00 96.19 120 PHE A CA 1
ATOM 958 C C . PHE A 1 120 ? 2.581 -8.078 -2.278 1.00 96.19 120 PHE A C 1
ATOM 960 O O . PHE A 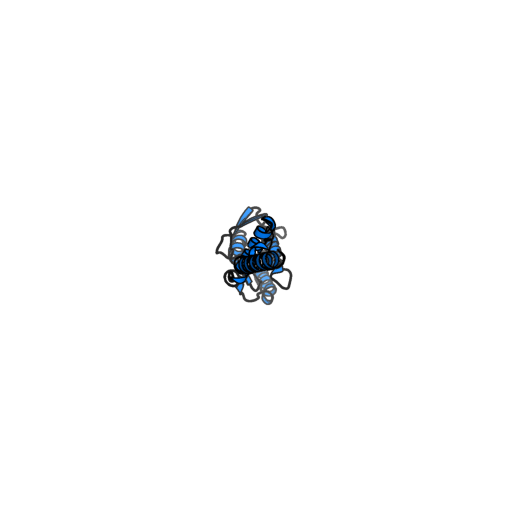1 120 ? 3.260 -7.364 -1.545 1.00 96.19 120 PHE A O 1
ATOM 967 N N . TRP A 1 121 ? 1.426 -8.610 -1.878 1.00 95.62 121 TRP A N 1
ATOM 968 C CA . TRP A 1 121 ? 0.907 -8.460 -0.520 1.00 95.62 121 TRP A CA 1
ATOM 969 C C . TRP A 1 121 ? 1.423 -9.578 0.387 1.00 95.62 121 TRP A C 1
ATOM 971 O O . TRP A 1 121 ? 0.981 -10.722 0.271 1.00 95.62 121 TRP A O 1
ATOM 981 N N . THR A 1 122 ? 2.324 -9.243 1.306 1.00 95.19 122 THR A N 1
ATOM 982 C CA . THR A 1 122 ? 2.949 -10.207 2.229 1.00 95.19 122 THR A CA 1
ATOM 983 C C . THR A 1 122 ? 2.371 -10.183 3.636 1.00 95.19 122 THR A C 1
ATOM 985 O O . THR A 1 122 ? 2.700 -11.054 4.438 1.00 95.19 122 THR A O 1
ATOM 988 N N . LEU A 1 123 ? 1.508 -9.213 3.948 1.00 94.75 123 LEU A N 1
ATOM 989 C CA . LEU A 1 123 ? 0.967 -9.064 5.293 1.00 94.75 123 LEU A CA 1
ATOM 990 C C . LEU A 1 123 ? 0.028 -10.234 5.631 1.00 94.75 123 LEU A C 1
ATOM 992 O O . LEU A 1 123 ? -0.830 -10.578 4.812 1.00 94.75 123 LEU A O 1
ATOM 996 N N . PRO A 1 124 ? 0.097 -10.788 6.859 1.00 94.38 124 PRO A N 1
ATOM 997 C CA . PRO A 1 124 ? -0.746 -11.905 7.304 1.00 94.38 124 PRO A CA 1
ATOM 998 C C . PRO A 1 124 ? -2.211 -11.507 7.544 1.00 94.38 124 PRO A C 1
ATOM 1000 O O . PRO A 1 124 ? -2.990 -12.258 8.129 1.00 94.38 124 PRO A O 1
ATOM 1003 N N . ARG A 1 125 ? -2.595 -10.288 7.162 1.00 93.62 125 ARG A N 1
ATOM 1004 C CA . ARG A 1 125 ? -3.944 -9.750 7.297 1.00 93.62 125 ARG A CA 1
ATOM 1005 C C . ARG A 1 125 ? -4.263 -8.840 6.121 1.00 93.62 125 ARG A C 1
ATOM 1007 O O . ARG A 1 125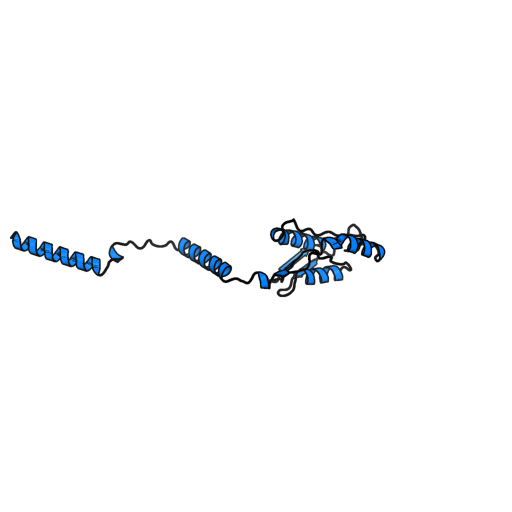 ? -3.356 -8.247 5.542 1.00 93.62 125 ARG A O 1
ATOM 1014 N N . ASP A 1 126 ? -5.541 -8.729 5.804 1.00 94.69 126 ASP A N 1
ATOM 1015 C CA . ASP A 1 126 ? -6.128 -7.724 4.918 1.00 94.69 126 ASP A CA 1
ATOM 1016 C C . ASP A 1 126 ? -7.322 -7.080 5.631 1.00 94.69 126 ASP A C 1
ATOM 1018 O O . ASP A 1 126 ? -7.862 -7.635 6.591 1.00 94.69 126 ASP A O 1
ATOM 1022 N N . TYR A 1 127 ? -7.713 -5.892 5.193 1.00 95.06 127 TYR A N 1
ATOM 1023 C CA . TYR A 1 127 ? -8.676 -5.055 5.893 1.00 95.06 127 TYR A CA 1
ATOM 1024 C C . TYR A 1 127 ? -9.829 -4.700 4.977 1.00 95.06 127 TYR A C 1
ATOM 1026 O O . TYR A 1 127 ? -9.629 -4.197 3.870 1.00 95.06 127 TYR A O 1
ATOM 1034 N N . VAL A 1 128 ? -11.043 -4.927 5.471 1.00 94.44 128 VAL A N 1
ATOM 1035 C CA . VAL A 1 128 ? -12.265 -4.472 4.816 1.00 94.44 128 VAL A CA 1
ATOM 1036 C C . VAL A 1 128 ? -12.441 -2.987 5.109 1.00 94.44 128 VAL A C 1
ATOM 1038 O O . VAL A 1 128 ? -12.428 -2.546 6.262 1.00 94.44 128 VAL A O 1
ATOM 1041 N N . ILE A 1 129 ? -12.629 -2.207 4.054 1.00 93.50 129 ILE A N 1
ATOM 1042 C CA . ILE A 1 129 ? -12.807 -0.764 4.133 1.00 93.50 129 ILE A CA 1
ATOM 1043 C C . ILE A 1 129 ? -14.182 -0.481 4.732 1.00 93.50 129 ILE A C 1
ATOM 1045 O O . ILE A 1 129 ? -15.218 -0.816 4.156 1.00 93.50 129 ILE A O 1
ATOM 1049 N N . LYS A 1 130 ? -14.195 0.137 5.915 1.00 91.50 130 LYS A N 1
ATOM 1050 C CA . LYS A 1 130 ? -15.435 0.458 6.638 1.00 91.50 130 LYS A CA 1
ATOM 1051 C C . LYS A 1 130 ? -16.177 1.632 6.015 1.00 91.50 130 LYS A C 1
ATOM 1053 O O . LYS A 1 130 ? -17.398 1.618 5.887 1.00 91.50 130 LYS A O 1
ATOM 1058 N N . GLN A 1 131 ? -15.427 2.669 5.676 1.00 91.50 131 GLN A N 1
ATOM 1059 C CA . GLN A 1 131 ? -15.946 3.922 5.157 1.00 91.50 131 GLN A CA 1
ATOM 1060 C C . GLN A 1 131 ? -15.129 4.326 3.946 1.00 91.50 131 GLN A C 1
ATOM 1062 O O . GLN A 1 131 ? -13.917 4.124 3.924 1.00 91.50 131 GLN A O 1
ATOM 1067 N N . PHE A 1 132 ? -15.817 4.890 2.961 1.00 94.00 132 PHE A N 1
ATOM 1068 C CA . PHE A 1 132 ? -15.198 5.423 1.769 1.00 94.00 132 PHE A CA 1
ATOM 1069 C C . PHE A 1 132 ? -14.142 6.464 2.139 1.00 94.00 132 PHE A C 1
ATOM 1071 O O . PHE A 1 132 ? -14.391 7.335 2.975 1.00 94.00 132 PHE A O 1
ATOM 1078 N N . PHE A 1 133 ? -12.990 6.392 1.485 1.00 95.62 133 PHE A N 1
ATOM 1079 C CA . PHE A 1 133 ? -11.962 7.419 1.580 1.00 95.62 133 PHE A CA 1
ATOM 1080 C C . PHE A 1 133 ? -11.242 7.577 0.245 1.00 95.62 133 PHE A C 1
ATOM 1082 O O . PHE A 1 133 ? -11.318 6.717 -0.633 1.00 95.62 133 PHE A O 1
ATOM 1089 N N . GLU A 1 134 ? -10.541 8.692 0.088 1.00 95.62 134 GLU A N 1
ATOM 1090 C CA . GLU A 1 134 ? -9.717 8.951 -1.085 1.00 95.62 134 GLU A CA 1
ATOM 1091 C C . GLU A 1 134 ? -8.290 9.268 -0.652 1.00 95.62 134 GLU A C 1
ATOM 1093 O O . GLU A 1 134 ? -8.083 9.893 0.388 1.00 95.62 134 GLU A O 1
ATOM 1098 N N . THR A 1 135 ? -7.319 8.875 -1.469 1.00 94.81 135 THR A N 1
ATOM 1099 C CA . THR A 1 135 ? -5.945 9.381 -1.383 1.00 94.81 135 THR A CA 1
ATOM 1100 C C . THR A 1 135 ? -5.650 10.226 -2.615 1.00 94.81 135 THR A C 1
ATOM 1102 O O . THR A 1 135 ? -6.240 10.025 -3.682 1.00 94.81 135 THR A O 1
ATOM 1105 N N . ASN A 1 136 ? -4.755 11.200 -2.474 1.00 96.06 136 ASN A N 1
ATOM 1106 C CA . ASN A 1 136 ? -4.331 12.065 -3.568 1.00 96.06 136 ASN A CA 1
ATOM 1107 C C . ASN A 1 136 ? -2.809 12.045 -3.662 1.00 96.06 136 ASN A C 1
ATOM 1109 O O . ASN A 1 136 ? -2.138 12.347 -2.680 1.00 96.06 136 ASN A O 1
ATOM 1113 N N . GLY A 1 137 ? -2.282 11.705 -4.833 1.00 96.94 137 GLY A N 1
ATOM 1114 C CA . GLY A 1 137 ? -0.845 11.582 -5.050 1.00 96.94 137 GLY A CA 1
ATOM 1115 C C . GLY A 1 137 ? -0.516 10.478 -6.043 1.00 96.94 137 GLY A C 1
ATOM 1116 O O . GLY A 1 137 ? -1.386 9.984 -6.768 1.00 96.94 137 GLY A O 1
ATOM 1117 N N . SER A 1 138 ? 0.751 10.098 -6.078 1.00 97.69 138 SER A N 1
ATOM 1118 C CA . SER A 1 138 ? 1.227 8.947 -6.841 1.00 97.69 138 SER A CA 1
ATOM 1119 C C . SER A 1 138 ? 0.785 7.620 -6.206 1.00 97.69 138 SER A C 1
ATOM 1121 O O . SER A 1 138 ? 0.401 7.559 -5.033 1.00 97.69 138 SER A O 1
ATOM 1123 N N . LEU A 1 139 ? 0.820 6.530 -6.975 1.00 96.88 139 LEU A N 1
ATOM 1124 C CA . LEU A 1 139 ? 0.448 5.206 -6.469 1.00 96.88 139 LEU A CA 1
ATOM 1125 C C . LEU A 1 139 ? 1.368 4.749 -5.336 1.00 96.88 139 LEU A C 1
ATOM 1127 O O . LEU A 1 139 ? 0.903 4.188 -4.342 1.00 96.88 139 LEU A O 1
ATOM 1131 N N . LEU A 1 140 ? 2.669 5.009 -5.472 1.00 96.88 140 LEU A N 1
ATOM 1132 C CA . LEU A 1 140 ? 3.644 4.645 -4.455 1.00 96.88 140 LEU A CA 1
ATOM 1133 C C . LEU A 1 140 ? 3.430 5.428 -3.154 1.00 96.88 140 LEU A C 1
ATOM 1135 O O . LEU A 1 140 ? 3.526 4.837 -2.082 1.00 96.88 140 LEU A O 1
ATOM 1139 N N . GLU A 1 141 ? 3.096 6.719 -3.231 1.00 97.31 141 GLU A N 1
ATOM 1140 C CA . GLU A 1 141 ? 2.750 7.517 -2.045 1.00 97.31 141 GLU A CA 1
ATOM 1141 C C . GLU A 1 141 ? 1.514 6.954 -1.341 1.00 97.31 141 GLU A C 1
ATOM 1143 O O . GLU A 1 141 ? 1.550 6.752 -0.130 1.00 97.31 141 GLU A O 1
ATOM 1148 N N . ALA A 1 142 ? 0.462 6.600 -2.088 1.00 96.81 142 ALA A N 1
ATOM 1149 C CA . ALA A 1 142 ? -0.734 5.984 -1.513 1.00 96.81 142 ALA A CA 1
ATOM 1150 C C . ALA A 1 142 ? -0.424 4.643 -0.815 1.00 96.81 142 ALA A C 1
ATOM 1152 O O . ALA A 1 142 ? -0.942 4.367 0.268 1.00 96.81 142 ALA A O 1
ATOM 1153 N N . LEU A 1 143 ? 0.442 3.811 -1.406 1.00 96.94 143 LEU A N 1
ATOM 1154 C CA . LEU A 1 143 ? 0.900 2.558 -0.796 1.00 96.94 143 LEU A CA 1
ATOM 1155 C C . LEU A 1 143 ? 1.710 2.798 0.486 1.00 96.94 143 LEU A C 1
ATOM 1157 O O . LEU A 1 143 ? 1.535 2.075 1.466 1.00 96.94 143 LEU A O 1
ATOM 1161 N N . GLN A 1 144 ? 2.592 3.799 0.493 1.00 96.81 144 GLN A N 1
ATOM 1162 C CA . GLN A 1 144 ? 3.424 4.145 1.648 1.00 96.81 144 GLN A CA 1
ATOM 1163 C C . GLN A 1 144 ? 2.611 4.752 2.791 1.00 96.81 144 GLN A C 1
ATOM 1165 O O . GLN A 1 144 ? 2.828 4.388 3.947 1.00 96.81 144 GLN A O 1
ATOM 1170 N N . GLU A 1 145 ? 1.655 5.624 2.477 1.00 95.50 145 GLU A N 1
ATOM 1171 C CA . GLU A 1 145 ? 0.716 6.180 3.448 1.00 95.50 145 GLU A CA 1
ATOM 1172 C C . GLU A 1 145 ? -0.082 5.058 4.117 1.00 95.50 145 GLU A C 1
ATOM 1174 O O . GLU A 1 145 ? -0.079 4.947 5.342 1.00 95.50 145 GLU A O 1
ATOM 1179 N N . LEU A 1 146 ? -0.665 4.147 3.330 1.00 95.50 146 LEU A N 1
ATOM 1180 C CA . LEU A 1 146 ? -1.400 3.004 3.874 1.00 95.50 146 LEU A CA 1
ATOM 1181 C C . LEU A 1 146 ? -0.500 2.064 4.684 1.00 95.50 146 LEU A C 1
ATOM 1183 O O . LEU A 1 146 ? -0.904 1.616 5.754 1.00 95.50 146 LEU A O 1
ATOM 1187 N N . ALA A 1 147 ? 0.726 1.789 4.235 1.00 96.19 147 ALA A N 1
ATOM 1188 C CA . ALA A 1 147 ? 1.692 1.003 5.002 1.00 96.19 147 ALA A CA 1
ATOM 1189 C C . ALA A 1 147 ? 1.990 1.643 6.371 1.00 96.19 147 ALA A C 1
ATOM 1191 O O . ALA A 1 147 ? 1.984 0.963 7.402 1.00 96.19 147 ALA A O 1
ATOM 1192 N N . PHE A 1 148 ? 2.190 2.961 6.406 1.00 95.38 148 PHE A N 1
ATOM 1193 C CA . PHE A 1 148 ? 2.380 3.703 7.648 1.00 95.38 148 PHE A CA 1
ATOM 1194 C C . PHE A 1 148 ? 1.140 3.624 8.549 1.00 95.38 148 PHE A C 1
ATOM 1196 O O . PHE A 1 148 ? 1.264 3.283 9.725 1.00 95.38 148 PHE A O 1
ATOM 1203 N N . THR A 1 149 ? -0.056 3.851 8.001 1.00 93.50 149 THR A N 1
ATOM 1204 C CA . THR A 1 149 ? -1.324 3.774 8.744 1.00 93.50 149 THR A CA 1
ATOM 1205 C C . THR A 1 149 ? -1.586 2.383 9.320 1.00 93.50 149 THR A C 1
ATOM 1207 O O . THR A 1 149 ? -2.102 2.275 10.429 1.00 93.50 149 THR A O 1
ATOM 1210 N N . LEU A 1 150 ? -1.221 1.322 8.598 1.00 93.88 150 LEU A N 1
ATOM 1211 C CA . LEU A 1 150 ? -1.398 -0.064 9.035 1.00 93.88 150 LEU A CA 1
ATOM 1212 C C . LEU A 1 150 ? -0.334 -0.525 10.039 1.00 93.88 150 LEU A C 1
ATOM 1214 O O . LEU A 1 150 ? -0.570 -1.479 10.775 1.00 93.88 150 LEU A O 1
ATOM 1218 N N . SER A 1 151 ? 0.827 0.132 10.094 1.00 94.38 151 SER A N 1
ATOM 1219 C CA . SER A 1 151 ? 1.966 -0.290 10.924 1.00 94.38 151 SER A CA 1
ATOM 1220 C C . SER A 1 151 ? 1.640 -0.576 12.402 1.00 94.38 151 SER A C 1
ATOM 1222 O O . SER A 1 151 ? 2.168 -1.564 12.913 1.00 94.38 151 SER A O 1
ATOM 1224 N N . PRO A 1 152 ? 0.777 0.193 13.102 1.00 93.94 152 PRO A N 1
ATOM 1225 C CA . PRO A 1 152 ? 0.429 -0.078 14.501 1.00 93.94 152 PRO A CA 1
ATOM 1226 C C . PRO A 1 152 ? -0.223 -1.446 14.759 1.00 93.94 152 PRO A C 1
ATOM 1228 O O . PRO A 1 152 ? -0.201 -1.928 15.890 1.00 93.94 152 PRO A O 1
ATOM 1231 N N . ASP A 1 153 ? -0.778 -2.091 13.731 1.00 90.69 153 ASP A N 1
ATOM 1232 C CA . ASP A 1 153 ? -1.432 -3.399 13.852 1.00 90.69 153 ASP A CA 1
ATOM 1233 C C . ASP A 1 153 ? -0.449 -4.585 13.781 1.00 90.69 153 ASP A C 1
ATOM 1235 O O . ASP A 1 153 ? -0.842 -5.754 13.934 1.00 90.69 153 ASP A O 1
ATOM 1239 N N . PHE A 1 154 ? 0.836 -4.314 13.543 1.00 90.81 154 PHE A N 1
ATOM 1240 C CA . PHE A 1 154 ? 1.878 -5.319 13.362 1.00 90.81 154 PHE A CA 1
ATOM 1241 C C . PHE A 1 154 ? 3.014 -5.132 14.370 1.00 90.81 154 PHE A C 1
ATOM 1243 O O . PHE A 1 154 ? 3.258 -4.052 14.896 1.00 90.81 154 PHE A O 1
ATOM 1250 N N . LYS A 1 155 ? 3.736 -6.224 14.654 1.00 89.81 155 LYS A N 1
ATOM 1251 C CA . LYS A 1 155 ? 4.906 -6.184 15.553 1.00 89.81 155 LYS A CA 1
ATOM 1252 C C . LYS A 1 155 ? 6.082 -5.413 14.950 1.00 89.81 155 LYS A C 1
ATOM 1254 O O . LYS A 1 155 ? 6.924 -4.911 15.683 1.00 89.81 155 LYS A O 1
ATOM 1259 N N . GLN A 1 156 ? 6.165 -5.397 13.624 1.00 90.31 156 GLN A N 1
ATOM 1260 C CA . GLN A 1 156 ? 7.200 -4.728 12.849 1.00 90.31 156 GLN A CA 1
ATOM 1261 C C . GLN A 1 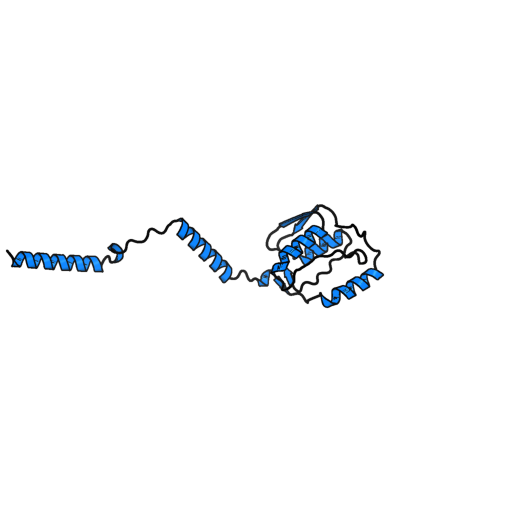156 ? 6.548 -3.659 11.980 1.00 90.31 156 GLN A C 1
ATOM 1263 O O . GLN A 1 156 ? 5.391 -3.802 11.586 1.00 90.31 156 GLN A O 1
ATOM 1268 N N . GLN A 1 157 ? 7.304 -2.608 11.671 1.00 92.94 157 GLN A N 1
ATOM 1269 C CA . GLN A 1 157 ? 6.828 -1.540 10.807 1.00 92.94 157 GLN A CA 1
ATOM 1270 C C . GLN A 1 157 ? 6.513 -2.084 9.411 1.00 92.94 157 GLN A C 1
ATOM 1272 O O . GLN A 1 157 ? 7.338 -2.754 8.786 1.00 92.94 157 GLN A O 1
ATOM 1277 N N . VAL A 1 158 ? 5.314 -1.778 8.926 1.00 95.06 158 VAL A N 1
ATOM 1278 C CA . VAL A 1 158 ? 4.893 -2.129 7.574 1.00 95.06 158 VAL A CA 1
ATOM 1279 C C . VAL A 1 158 ? 5.481 -1.106 6.611 1.00 95.06 158 VAL A C 1
ATOM 1281 O O . VAL A 1 158 ? 5.487 0.094 6.876 1.00 95.06 158 VAL A O 1
ATOM 1284 N N . SER A 1 159 ? 5.999 -1.584 5.485 1.00 95.19 159 SER A N 1
ATOM 1285 C CA . SER A 1 159 ? 6.613 -0.745 4.459 1.00 95.19 159 SER A CA 1
ATOM 1286 C C . SER A 1 159 ? 6.157 -1.174 3.072 1.00 95.19 159 SER A C 1
ATOM 1288 O O . SER A 1 159 ? 5.867 -2.347 2.836 1.00 95.19 159 SER A O 1
ATOM 1290 N N . ALA A 1 160 ? 6.092 -0.205 2.162 1.00 95.94 160 ALA A N 1
ATOM 1291 C CA . ALA A 1 160 ? 5.805 -0.422 0.755 1.00 95.94 160 ALA A CA 1
ATOM 1292 C C . ALA A 1 160 ? 7.016 -0.004 -0.081 1.00 95.94 160 ALA A C 1
ATOM 1294 O O . ALA A 1 160 ? 7.585 1.073 0.122 1.00 95.94 160 ALA A O 1
ATOM 1295 N N . TRP A 1 161 ? 7.391 -0.863 -1.024 1.00 95.69 161 TRP A N 1
ATOM 1296 C CA . TRP A 1 161 ? 8.569 -0.698 -1.866 1.00 95.69 161 TRP A CA 1
ATOM 1297 C C . TRP A 1 161 ? 8.189 -0.879 -3.324 1.00 95.69 161 TRP A C 1
ATOM 1299 O O . TRP A 1 161 ? 7.333 -1.696 -3.640 1.00 95.69 161 TRP A O 1
ATOM 1309 N N . TYR A 1 162 ? 8.879 -0.144 -4.188 1.00 97.12 162 TYR A N 1
ATOM 1310 C CA . TYR A 1 162 ? 8.845 -0.344 -5.628 1.00 97.12 162 TYR A CA 1
ATOM 1311 C C . TYR A 1 162 ? 10.127 -1.065 -6.059 1.00 97.12 162 TYR A C 1
ATOM 1313 O O . TYR A 1 162 ? 11.234 -0.669 -5.686 1.00 97.12 162 TYR A O 1
ATOM 1321 N N . CYS A 1 163 ? 9.968 -2.133 -6.830 1.00 96.81 163 CYS A N 1
ATOM 1322 C CA . CYS A 1 163 ? 11.011 -2.985 -7.377 1.00 96.81 163 CYS A CA 1
ATOM 1323 C C . CYS A 1 163 ? 11.006 -2.888 -8.918 1.00 96.81 163 CYS A C 1
ATOM 1325 O O . CYS A 1 163 ? 10.302 -3.650 -9.592 1.00 96.81 163 CYS A O 1
ATOM 1327 N N . PRO A 1 164 ? 11.832 -1.998 -9.511 1.00 97.31 164 PRO A N 1
ATOM 1328 C CA . PRO A 1 164 ? 11.822 -1.728 -10.953 1.00 97.31 164 PRO A CA 1
ATOM 1329 C C . PRO A 1 164 ? 12.091 -2.964 -11.809 1.00 97.31 164 PRO A C 1
ATOM 1331 O O . PRO A 1 164 ? 11.392 -3.218 -12.789 1.00 97.31 164 PRO A O 1
ATOM 1334 N N . LYS A 1 165 ? 13.074 -3.779 -11.406 1.00 97.56 165 LYS A N 1
ATOM 1335 C CA . LYS A 1 165 ? 13.484 -4.988 -12.140 1.00 97.56 165 LYS A CA 1
ATOM 1336 C C . LYS A 1 165 ? 12.361 -6.008 -12.276 1.00 97.56 165 LYS A C 1
ATOM 1338 O O . LYS A 1 165 ? 12.303 -6.724 -13.265 1.00 97.56 165 LYS A O 1
ATOM 1343 N N . SER A 1 166 ? 11.469 -6.0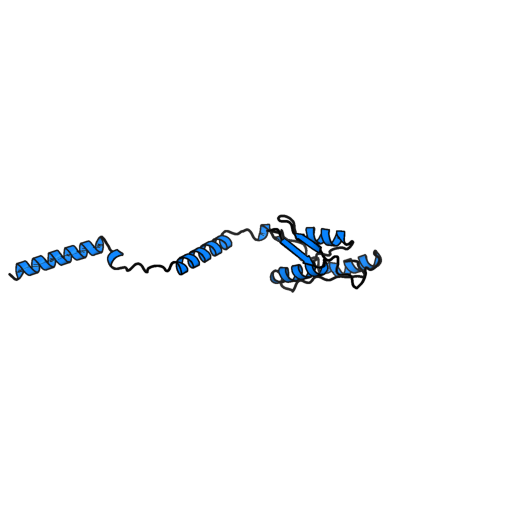59 -11.295 1.00 96.94 166 SER A N 1
ATOM 1344 C CA . SER A 1 166 ? 10.367 -7.005 -11.244 1.00 96.94 166 SER A CA 1
ATOM 1345 C C . SER A 1 166 ? 9.017 -6.358 -11.530 1.00 96.94 166 SER A C 1
ATOM 1347 O O . SER A 1 166 ? 8.032 -7.013 -11.217 1.00 96.94 166 SER A O 1
ATOM 1349 N N . ARG A 1 167 ? 8.939 -5.119 -12.059 1.00 95.75 167 ARG A N 1
ATOM 1350 C CA . ARG A 1 167 ? 7.709 -4.295 -12.211 1.00 95.75 167 ARG A CA 1
ATOM 1351 C C . ARG A 1 167 ? 6.663 -4.567 -11.114 1.00 95.75 167 ARG A C 1
ATOM 1353 O O . ARG A 1 167 ? 5.552 -5.021 -11.410 1.00 95.75 167 ARG A O 1
ATOM 1360 N N . ALA A 1 168 ? 7.067 -4.381 -9.859 1.00 94.88 168 ALA A N 1
ATOM 1361 C CA . ALA A 1 168 ? 6.265 -4.682 -8.679 1.00 94.88 168 ALA A CA 1
ATOM 1362 C C . ALA A 1 168 ? 6.423 -3.641 -7.577 1.00 94.88 168 ALA A C 1
ATOM 1364 O O . ALA A 1 168 ? 7.511 -3.029 -7.541 1.00 94.88 168 ALA A O 1
#

Solvent-accessible surface area (backbone atoms only — not comparable to full-atom values): 9666 Å² total; per-residue (Å²): 113,69,66,62,53,54,52,51,52,51,54,51,52,51,52,50,52,51,49,45,71,76,43,63,66,77,80,52,78,73,74,78,74,49,71,67,59,52,52,51,50,52,50,51,52,51,52,50,46,52,64,70,68,45,72,58,69,66,82,40,44,45,83,42,74,70,34,62,85,54,44,65,64,51,43,58,59,35,37,80,74,45,75,59,45,66,83,83,68,46,61,68,76,44,79,46,77,47,54,51,79,40,40,53,64,58,55,50,38,52,58,32,46,75,72,73,31,45,72,84,80,35,57,45,52,43,39,44,32,82,61,67,49,73,48,78,40,27,52,51,54,50,44,36,52,50,22,55,73,51,17,84,82,45,99,56,82,46,78,62,78,81,40,32,52,39,36,50

Sequence (168 aa):
MKIFFSLLLLVLALALGYFLLVKPGFLLNTEKSNPAAEGFSRFYSNFRNSVLQGTNRSDFVISLPDGSVELIPQLRRREVQVNPADPAWRGEITRRRFQSGTTLKAQLGQYVQQEEMVLFWTLPRDYVIKQFFETNGSLLEALQELAFTLSPDFKQQVSAWYCPKSRA

pLDDT: mean 87.09, std 12.69, range [48.62, 97.69]

Foldseek 3Di:
DVVVVVVVVVVVVVVVVVVCVVCVPVPDPPPPPDPVNVVVVVVVVVVVCVVVVDPPPVVFKAFAPQCPVCVVVVLVVLLVVDAFADPPDQADFDKQKDDAQDKPCVSLQVRLVVRVAGDDDRDRIIGGHHDMDIDGGGSNVVVQVVQQVCQVVDPHRGGDDQDRSNRD